Protein AF-A0A936HCK5-F1 (afdb_monomer_lite)

Sequence (114 aa):
MNIPQVIEHQLRKMAAGAEIYFKRVAVNPSQITAWNLPTRPTKKTDSRAKTFKGESVEVDAIPPKTLRALAHNSIVRHIDPAIYQRTLDIEKLEREALVKVAGWFHPDEEEATA

Structure (mmCIF, N/CA/C/O backbone):
data_AF-A0A936HCK5-F1
#
_entry.id   AF-A0A936HCK5-F1
#
loop_
_atom_site.group_PDB
_atom_site.id
_atom_site.type_symbol
_atom_site.label_atom_id
_atom_site.label_alt_id
_atom_site.label_comp_id
_atom_site.label_asym_id
_atom_site.label_entity_id
_atom_site.label_seq_id
_atom_site.pdbx_PDB_ins_code
_atom_site.Cartn_x
_atom_site.Cartn_y
_atom_site.Cartn_z
_atom_site.occupancy
_atom_site.B_iso_or_equiv
_atom_site.auth_seq_id
_atom_site.auth_comp_id
_atom_site.auth_asym_id
_atom_site.auth_atom_id
_atom_site.pdbx_PDB_model_num
ATOM 1 N N . MET A 1 1 ? -15.893 13.751 10.075 1.00 62.81 1 MET A N 1
ATOM 2 C CA . MET A 1 1 ? -15.437 12.714 9.121 1.00 62.81 1 MET A CA 1
ATOM 3 C C . MET A 1 1 ? -13.941 12.476 9.280 1.00 62.81 1 MET A C 1
ATOM 5 O O . MET A 1 1 ? -13.233 13.359 9.763 1.00 62.81 1 MET A O 1
ATOM 9 N N . ASN A 1 2 ? -13.462 11.275 8.967 1.00 82.31 2 ASN A N 1
ATOM 10 C CA . ASN A 1 2 ? -12.034 10.972 8.807 1.00 82.31 2 ASN A CA 1
ATOM 11 C C . ASN A 1 2 ? -11.655 10.955 7.312 1.00 82.31 2 ASN A C 1
ATOM 13 O O . ASN A 1 2 ? -12.538 11.016 6.459 1.00 82.31 2 ASN A O 1
ATOM 17 N N . ILE A 1 3 ? -10.356 10.896 6.999 1.00 86.00 3 ILE A N 1
ATOM 18 C CA . ILE A 1 3 ? -9.861 10.929 5.610 1.00 86.00 3 ILE A CA 1
ATOM 19 C C . ILE A 1 3 ? -10.532 9.850 4.729 1.00 86.00 3 ILE A C 1
ATOM 21 O O . ILE A 1 3 ? -11.057 10.220 3.680 1.00 86.00 3 ILE A O 1
ATOM 25 N N . PRO A 1 4 ? -10.627 8.564 5.144 1.00 87.94 4 PRO A N 1
ATOM 26 C CA . PRO A 1 4 ? -11.316 7.542 4.350 1.00 87.94 4 PRO A CA 1
ATOM 27 C C . PRO A 1 4 ? -12.771 7.886 4.008 1.00 87.94 4 PRO A C 1
ATOM 29 O O . PRO A 1 4 ? -13.170 7.746 2.859 1.00 87.94 4 PRO A O 1
ATOM 32 N N . GLN A 1 5 ? -13.546 8.385 4.978 1.00 88.88 5 GLN A N 1
ATOM 33 C CA . GLN A 1 5 ? -14.949 8.761 4.766 1.00 88.88 5 GLN A CA 1
ATOM 34 C C . GLN A 1 5 ? -15.100 9.929 3.786 1.00 88.88 5 GLN A C 1
ATOM 36 O O . GLN A 1 5 ? -16.040 9.943 2.996 1.00 88.88 5 GLN A O 1
ATOM 41 N N . VAL A 1 6 ? -14.190 10.910 3.837 1.00 93.25 6 VAL A N 1
ATOM 42 C CA . VAL A 1 6 ? -14.202 12.047 2.903 1.00 93.25 6 VAL A CA 1
ATOM 43 C C . VAL A 1 6 ? -13.910 11.568 1.485 1.00 93.25 6 VAL A C 1
ATOM 45 O O . VAL A 1 6 ? -14.658 11.912 0.572 1.00 93.25 6 VAL A O 1
ATOM 48 N N . ILE A 1 7 ? -12.875 10.740 1.311 1.00 92.69 7 ILE A N 1
ATOM 49 C CA . ILE A 1 7 ? -12.515 10.187 0.001 1.00 92.69 7 ILE A CA 1
ATOM 50 C C . ILE A 1 7 ? -13.653 9.330 -0.553 1.00 92.69 7 ILE A C 1
ATOM 52 O O . ILE A 1 7 ? -14.026 9.488 -1.712 1.00 92.69 7 ILE A O 1
ATOM 56 N N . GLU A 1 8 ? -14.250 8.467 0.271 1.00 93.31 8 GLU A N 1
ATOM 57 C CA . GLU A 1 8 ? -15.380 7.645 -0.154 1.00 93.31 8 GLU A CA 1
ATOM 58 C C . GLU A 1 8 ? -16.572 8.493 -0.604 1.00 93.31 8 GLU A C 1
ATOM 60 O O . GLU A 1 8 ? -17.106 8.280 -1.693 1.00 93.31 8 GLU A O 1
ATOM 65 N N . HIS A 1 9 ? -16.958 9.490 0.192 1.00 93.00 9 HIS A N 1
ATOM 66 C CA . HIS A 1 9 ? -18.054 10.387 -0.157 1.00 93.00 9 HIS A CA 1
ATOM 67 C C . HIS A 1 9 ? -17.790 11.139 -1.472 1.00 93.00 9 HIS A C 1
ATOM 69 O O . HIS A 1 9 ? -18.669 11.212 -2.332 1.00 93.00 9 HIS A O 1
ATOM 75 N N . GLN A 1 10 ? -16.580 11.676 -1.649 1.00 94.62 10 GLN A N 1
ATOM 76 C CA . GLN A 1 10 ? -16.204 12.420 -2.851 1.00 94.62 10 GLN A CA 1
ATOM 77 C C . GLN A 1 10 ? -16.188 11.531 -4.097 1.00 94.62 10 GLN A C 1
ATOM 79 O O . GLN A 1 10 ? -16.781 11.904 -5.107 1.00 94.62 10 GLN A O 1
ATOM 84 N N . LEU A 1 11 ? -15.582 10.343 -4.026 1.00 94.38 11 LEU A N 1
ATOM 85 C CA . LEU A 1 11 ? -15.515 9.422 -5.163 1.00 94.38 11 LEU A CA 1
ATOM 86 C C . LEU A 1 11 ? -16.901 8.938 -5.588 1.00 94.38 11 LEU A C 1
ATOM 88 O O . LEU A 1 11 ? -17.209 8.948 -6.778 1.00 94.38 11 LEU A O 1
ATOM 92 N N . ARG A 1 12 ? -17.773 8.598 -4.630 1.00 94.12 12 ARG A N 1
ATOM 93 C CA . ARG A 1 12 ? -19.162 8.216 -4.933 1.00 94.12 12 ARG A CA 1
ATOM 94 C C . ARG A 1 12 ? -19.950 9.353 -5.579 1.00 94.12 12 ARG A C 1
ATOM 96 O O . ARG A 1 12 ? -20.776 9.099 -6.447 1.00 94.12 12 ARG A O 1
ATOM 103 N N . LYS A 1 13 ? -19.690 10.604 -5.184 1.00 94.50 13 LYS A N 1
ATOM 104 C CA . LYS A 1 13 ? -20.321 11.780 -5.796 1.00 94.50 13 LYS A CA 1
ATOM 105 C C . LYS A 1 13 ? -19.816 12.031 -7.220 1.00 94.50 13 LYS A C 1
ATOM 107 O O . LYS A 1 13 ? -20.610 12.366 -8.090 1.00 94.50 13 LYS A O 1
ATOM 112 N N . MET A 1 14 ? -18.509 11.904 -7.450 1.00 95.62 14 MET A N 1
ATOM 113 C CA . MET A 1 14 ? -17.883 12.199 -8.746 1.00 95.62 14 MET A CA 1
ATOM 114 C C . MET A 1 14 ? -18.114 11.103 -9.791 1.00 95.62 14 MET A C 1
ATOM 116 O O . MET A 1 14 ? -18.203 11.406 -10.975 1.00 95.62 14 MET A O 1
ATOM 120 N N . ALA A 1 15 ? -18.223 9.846 -9.363 1.00 93.69 15 ALA A N 1
ATOM 121 C CA . ALA A 1 15 ? -18.375 8.688 -10.237 1.00 93.69 15 ALA A CA 1
ATOM 122 C C . ALA A 1 15 ? -19.615 7.870 -9.845 1.00 93.69 15 ALA A C 1
ATOM 124 O O . ALA A 1 15 ? -19.529 6.678 -9.561 1.00 93.69 15 ALA A O 1
ATOM 125 N N . ALA A 1 16 ? -20.784 8.520 -9.828 1.00 87.62 16 ALA A N 1
ATOM 126 C CA . ALA A 1 16 ? -22.041 7.929 -9.355 1.00 87.62 16 ALA A CA 1
ATOM 127 C C . ALA A 1 16 ? -22.483 6.665 -10.121 1.00 87.62 16 ALA A C 1
ATOM 129 O O . ALA A 1 16 ? -23.217 5.849 -9.574 1.00 87.62 16 ALA A O 1
ATOM 130 N N . GLY A 1 17 ? -22.041 6.499 -11.373 1.00 93.19 17 GLY A N 1
ATOM 131 C CA . GLY A 1 17 ? -22.319 5.313 -12.190 1.00 93.19 17 GLY A CA 1
ATOM 132 C C . GLY A 1 17 ? -21.269 4.203 -12.095 1.00 93.19 17 GLY A C 1
ATOM 133 O O . GLY A 1 17 ? -21.448 3.161 -12.716 1.00 93.19 17 GLY A O 1
ATOM 134 N N . ALA A 1 18 ? -20.168 4.414 -11.368 1.00 94.50 18 ALA A N 1
ATOM 135 C CA . ALA A 1 18 ? -19.114 3.419 -11.225 1.00 94.50 18 ALA A CA 1
ATOM 136 C C . ALA A 1 18 ? -19.351 2.536 -9.995 1.00 94.50 18 ALA A C 1
ATOM 138 O O . ALA A 1 18 ? -19.727 3.010 -8.921 1.00 94.50 18 ALA A O 1
ATOM 139 N N . GLU A 1 19 ? -19.060 1.247 -10.131 1.00 93.88 19 GLU A N 1
ATOM 140 C CA . GLU A 1 19 ? -19.013 0.333 -8.998 1.00 93.88 19 GLU A CA 1
ATOM 141 C C . GLU A 1 19 ? -17.680 0.508 -8.251 1.00 93.88 19 GLU A C 1
ATOM 143 O O . GLU A 1 19 ? -16.608 0.229 -8.788 1.00 93.88 19 GLU A O 1
ATOM 148 N N . ILE A 1 20 ? -17.733 1.020 -7.016 1.00 92.88 20 ILE A N 1
ATOM 149 C CA . ILE A 1 20 ? -16.539 1.380 -6.236 1.00 92.88 20 ILE A CA 1
ATOM 150 C C . ILE A 1 20 ? -16.477 0.578 -4.938 1.00 92.88 20 ILE A C 1
ATOM 152 O O . ILE A 1 20 ? -17.381 0.641 -4.097 1.00 92.88 20 ILE A O 1
ATOM 156 N N . TYR A 1 21 ? -15.343 -0.093 -4.749 1.00 92.50 21 TYR A N 1
ATOM 157 C CA . TYR A 1 21 ? -15.026 -0.900 -3.578 1.00 92.50 21 TYR A CA 1
ATOM 158 C C . TYR A 1 21 ? -13.925 -0.247 -2.737 1.00 92.50 21 TYR A C 1
ATOM 160 O O . TYR A 1 21 ? -12.845 0.063 -3.238 1.00 92.50 21 TYR A O 1
ATOM 168 N N . PHE A 1 22 ? -14.170 -0.092 -1.435 1.00 92.94 22 PHE A N 1
ATOM 169 C CA . PHE A 1 22 ? -13.185 0.426 -0.484 1.00 92.94 22 PHE A CA 1
ATOM 170 C C . PHE A 1 22 ? -12.626 -0.708 0.368 1.00 92.94 22 PHE A C 1
ATOM 172 O O . PHE A 1 22 ? -13.372 -1.448 1.009 1.00 92.94 22 PHE A O 1
ATOM 179 N N . LYS A 1 23 ? -11.297 -0.833 0.408 1.00 92.38 23 LYS A N 1
ATOM 180 C CA . LYS A 1 23 ? -10.605 -1.855 1.197 1.00 92.38 23 LYS A CA 1
ATOM 181 C C . LYS A 1 23 ? -9.486 -1.240 2.025 1.00 92.38 23 LYS A C 1
ATOM 183 O O . LYS A 1 23 ? -8.593 -0.584 1.497 1.00 92.38 23 LYS A O 1
ATOM 188 N N . ARG A 1 24 ? -9.483 -1.525 3.329 1.00 93.06 24 ARG A N 1
ATOM 189 C CA . ARG A 1 24 ? -8.349 -1.216 4.207 1.00 93.06 24 ARG A CA 1
ATOM 190 C C . ARG A 1 24 ? -7.270 -2.288 4.043 1.00 93.06 24 ARG A C 1
ATOM 192 O O . ARG A 1 24 ? -7.503 -3.449 4.364 1.00 93.06 24 ARG A O 1
ATOM 199 N N . VAL A 1 25 ? -6.099 -1.895 3.547 1.00 95.25 25 VAL A N 1
ATOM 200 C CA . VAL A 1 25 ? -4.995 -2.823 3.215 1.00 95.25 25 VAL A CA 1
ATOM 201 C C . VAL A 1 25 ? -3.845 -2.817 4.230 1.00 95.25 25 VAL A C 1
ATOM 203 O O . VAL A 1 25 ? -3.031 -3.739 4.244 1.00 95.25 25 VAL A O 1
ATOM 206 N N . ALA A 1 26 ? -3.792 -1.811 5.103 1.00 95.44 26 ALA A N 1
ATOM 207 C CA . ALA A 1 26 ? -2.735 -1.626 6.091 1.00 95.44 26 ALA A CA 1
ATOM 208 C C . ALA A 1 26 ? -3.303 -1.300 7.480 1.00 95.44 26 ALA A C 1
ATOM 210 O O . ALA A 1 26 ? -4.447 -0.844 7.618 1.00 95.44 26 ALA A O 1
ATOM 211 N N . VAL A 1 27 ? -2.471 -1.512 8.501 1.00 94.25 27 VAL A N 1
ATOM 212 C CA . VAL A 1 27 ? -2.791 -1.291 9.916 1.00 94.25 27 VAL A CA 1
ATOM 213 C C . VAL A 1 27 ? -4.082 -2.028 10.292 1.00 94.25 27 VAL A C 1
ATOM 215 O O . VAL A 1 27 ? -5.063 -1.420 10.732 1.00 94.25 27 VAL A O 1
ATOM 218 N N . ASN A 1 28 ? -4.117 -3.332 10.011 1.00 93.75 28 ASN A N 1
ATOM 219 C CA . ASN A 1 28 ?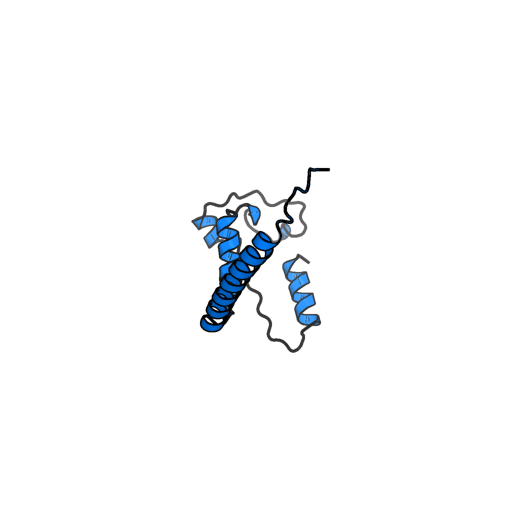 -5.191 -4.230 10.437 1.00 93.75 28 ASN A CA 1
ATOM 220 C C . ASN A 1 28 ? -4.755 -5.070 11.658 1.00 93.75 28 ASN A C 1
ATOM 222 O O . ASN A 1 28 ? -3.553 -5.216 11.886 1.00 93.75 28 ASN A O 1
ATOM 226 N N . PRO A 1 29 ? -5.693 -5.636 12.442 1.00 93.06 29 PRO A N 1
ATOM 227 C CA . PRO A 1 29 ? -5.348 -6.360 13.668 1.00 93.06 29 PRO A CA 1
ATOM 228 C C . PRO A 1 29 ? -4.339 -7.495 13.454 1.00 93.06 29 PRO A C 1
ATOM 230 O O . PRO A 1 29 ? -3.373 -7.602 14.201 1.00 93.06 29 PRO A O 1
ATOM 233 N N . SER A 1 30 ? -4.497 -8.280 12.383 1.00 94.69 30 SER A N 1
ATOM 234 C CA . SER A 1 30 ? -3.558 -9.357 12.052 1.00 94.69 30 SER A CA 1
ATOM 235 C C . SER A 1 30 ? -2.140 -8.856 11.770 1.00 94.69 30 SER A C 1
ATOM 237 O O . SER A 1 30 ? -1.186 -9.494 12.192 1.00 94.69 30 SER A O 1
ATOM 239 N N . GLN A 1 31 ? -1.984 -7.714 11.096 1.00 96.06 31 GLN A N 1
ATOM 240 C CA . GLN A 1 31 ? -0.682 -7.100 10.820 1.00 96.06 31 GLN A CA 1
ATOM 241 C C . GLN A 1 31 ? -0.043 -6.554 12.094 1.00 96.06 31 GLN A C 1
ATOM 243 O O . GLN A 1 31 ? 1.154 -6.734 12.291 1.00 96.06 31 GLN A O 1
ATOM 248 N N . ILE A 1 32 ? -0.840 -5.917 12.962 1.00 95.12 32 ILE A N 1
ATOM 249 C CA . ILE A 1 32 ? -0.367 -5.379 14.244 1.00 95.12 32 ILE A CA 1
ATOM 250 C C . ILE A 1 32 ? 0.248 -6.502 15.079 1.00 95.12 32 ILE A C 1
ATOM 252 O O . ILE A 1 32 ? 1.379 -6.367 15.536 1.00 95.12 32 ILE A O 1
ATOM 256 N N . THR A 1 33 ? -0.454 -7.630 15.206 1.00 94.50 33 THR A N 1
ATOM 257 C CA . THR A 1 33 ? 0.046 -8.797 15.939 1.00 94.50 33 THR A CA 1
ATOM 258 C C . THR A 1 33 ? 1.211 -9.476 15.219 1.00 94.50 33 THR A C 1
ATOM 260 O O . THR A 1 33 ? 2.241 -9.723 15.836 1.00 94.50 33 THR A O 1
ATOM 263 N N . ALA A 1 34 ? 1.090 -9.759 13.917 1.00 96.00 34 ALA A N 1
ATOM 264 C CA . ALA A 1 34 ? 2.100 -10.520 13.175 1.00 96.00 34 ALA A CA 1
ATOM 265 C C . ALA A 1 34 ? 3.441 -9.787 13.041 1.00 96.00 34 ALA A C 1
ATOM 267 O O . ALA A 1 34 ? 4.484 -10.429 12.955 1.00 96.00 34 ALA A O 1
ATOM 268 N N . TRP A 1 35 ? 3.422 -8.454 13.000 1.00 96.31 35 TRP A N 1
ATOM 269 C CA . TRP A 1 35 ? 4.629 -7.633 12.872 1.00 96.31 35 TRP A CA 1
ATOM 270 C C . TRP A 1 35 ? 5.039 -6.962 14.181 1.00 96.31 35 TRP A C 1
ATOM 272 O O . TRP A 1 35 ? 5.982 -6.175 14.168 1.00 96.31 35 TRP A O 1
ATOM 282 N N . ASN A 1 36 ? 4.348 -7.266 15.286 1.00 95.50 36 ASN A N 1
ATOM 283 C CA . ASN A 1 36 ? 4.570 -6.660 16.598 1.00 95.50 36 ASN A CA 1
ATOM 284 C C . ASN A 1 36 ? 4.694 -5.125 16.515 1.00 95.50 36 ASN A C 1
ATOM 286 O O . ASN A 1 36 ? 5.675 -4.535 16.973 1.00 95.50 36 ASN A O 1
ATOM 290 N N . LEU A 1 37 ? 3.731 -4.490 15.837 1.00 96.31 37 LEU A N 1
ATOM 291 C CA . LEU A 1 37 ? 3.794 -3.055 15.563 1.00 96.31 37 LEU A CA 1
ATOM 292 C C . LEU A 1 37 ? 3.654 -2.253 16.864 1.00 96.31 37 LEU A C 1
ATOM 294 O O . LEU A 1 37 ? 2.784 -2.582 17.674 1.00 96.31 37 LEU A O 1
ATOM 298 N N . PRO A 1 38 ? 4.441 -1.177 17.054 1.00 94.69 38 PRO A N 1
ATOM 299 C CA . PRO A 1 38 ? 4.324 -0.331 18.231 1.00 94.69 38 PRO A CA 1
ATOM 300 C C . PRO A 1 38 ? 2.925 0.282 18.327 1.00 94.69 38 PRO A C 1
ATOM 302 O O . PRO A 1 38 ? 2.416 0.901 17.387 1.00 94.69 38 PRO A O 1
ATOM 305 N N . THR A 1 39 ? 2.316 0.112 19.494 1.00 93.69 39 THR A N 1
ATOM 306 C CA . THR A 1 39 ? 1.028 0.691 19.856 1.00 93.69 39 THR A CA 1
ATOM 307 C C . THR A 1 39 ? 1.228 1.886 20.779 1.00 93.69 39 THR A C 1
ATOM 309 O O . THR A 1 39 ? 2.266 2.053 21.421 1.00 93.69 39 THR A O 1
ATOM 312 N N . ARG A 1 40 ? 0.217 2.751 20.847 1.00 91.19 40 ARG A N 1
ATOM 313 C CA . ARG A 1 40 ? 0.160 3.818 21.845 1.00 91.19 40 ARG A CA 1
ATOM 314 C C . ARG A 1 40 ? -1.249 3.996 22.404 1.00 91.19 40 ARG A C 1
ATOM 316 O O . ARG A 1 40 ? -2.228 3.778 21.678 1.00 91.19 40 ARG A O 1
ATOM 323 N N . PRO A 1 41 ? -1.382 4.523 23.631 1.00 90.00 41 PRO A N 1
ATOM 324 C CA . PRO A 1 41 ? -2.675 4.914 24.161 1.00 90.00 41 PRO A CA 1
ATOM 325 C C . PRO A 1 41 ? -3.399 5.875 23.217 1.00 90.00 41 PRO A C 1
ATOM 327 O O . PRO A 1 41 ? -2.835 6.851 22.712 1.00 90.00 41 PRO A O 1
ATOM 330 N N . THR A 1 42 ? -4.679 5.607 22.982 1.00 88.19 42 THR A N 1
ATOM 331 C CA . THR A 1 42 ? -5.506 6.465 22.135 1.00 88.19 42 THR A CA 1
ATOM 332 C C . THR A 1 42 ? -5.719 7.819 22.808 1.00 88.19 42 THR A C 1
ATOM 334 O O . THR A 1 42 ? -6.089 7.905 23.982 1.00 88.19 42 THR A O 1
ATOM 337 N N . LYS A 1 43 ? -5.501 8.903 22.056 1.00 85.38 43 LYS A N 1
ATOM 338 C CA . LYS A 1 43 ? -5.657 10.271 22.559 1.00 85.38 43 LYS A CA 1
ATOM 339 C C . LYS A 1 43 ? -7.113 10.524 22.958 1.00 85.38 43 LYS A C 1
ATOM 341 O O . LYS A 1 43 ? -7.983 10.642 22.101 1.00 85.38 43 LYS A O 1
ATOM 346 N N . LYS A 1 44 ? -7.371 10.677 24.260 1.00 83.69 44 LYS A N 1
ATOM 347 C CA . LYS A 1 44 ? -8.730 10.853 24.811 1.00 83.69 44 LYS A CA 1
ATOM 348 C C . LYS A 1 44 ? -9.441 12.123 24.333 1.00 83.69 44 LYS A C 1
ATOM 350 O O . LYS A 1 44 ? -10.665 12.170 24.346 1.00 83.69 44 LYS A O 1
ATOM 355 N N . THR A 1 45 ? -8.688 13.144 23.920 1.00 85.62 45 THR A N 1
ATOM 356 C CA . THR A 1 45 ? -9.253 14.397 23.398 1.00 85.62 45 THR A CA 1
ATOM 357 C C . THR A 1 45 ? -9.645 14.319 21.923 1.00 85.62 45 THR A C 1
ATOM 359 O O . THR A 1 45 ? -10.285 15.244 21.429 1.00 85.62 45 THR A O 1
ATOM 362 N N . ASP A 1 46 ? -9.312 13.237 21.206 1.00 82.75 46 ASP A N 1
ATOM 363 C CA . ASP A 1 46 ? -9.839 13.044 19.857 1.00 82.75 46 ASP A CA 1
ATOM 364 C C . ASP A 1 46 ? -11.330 12.696 19.940 1.00 82.75 46 ASP A C 1
ATOM 366 O O . ASP A 1 46 ? -11.728 11.724 20.580 1.00 82.75 46 ASP A O 1
ATOM 370 N N . SER A 1 47 ? -12.165 13.474 19.251 1.00 81.75 47 SER A N 1
ATOM 371 C CA . SER A 1 47 ? -13.609 13.227 19.131 1.00 81.75 47 SER A CA 1
ATOM 372 C C . SER A 1 47 ? -13.967 11.788 18.720 1.00 81.75 47 SER A C 1
ATOM 374 O O . SER A 1 47 ? -15.031 11.292 19.088 1.00 81.75 47 SER A O 1
ATOM 376 N N . ARG A 1 48 ? -13.069 11.104 17.999 1.00 79.19 48 ARG A N 1
ATOM 377 C CA . ARG A 1 48 ? -13.218 9.728 17.505 1.00 79.19 48 ARG A CA 1
ATOM 378 C C . ARG A 1 48 ? -12.863 8.671 18.553 1.00 79.19 48 ARG A C 1
ATOM 380 O O . ARG A 1 48 ? -13.232 7.515 18.385 1.00 79.19 48 ARG A O 1
ATOM 387 N N . ALA A 1 49 ? -12.188 9.047 19.640 1.00 84.38 49 ALA A N 1
ATOM 388 C CA . ALA A 1 49 ? -11.774 8.116 20.688 1.00 84.38 49 ALA A CA 1
ATOM 389 C C . ALA A 1 49 ? -12.960 7.553 21.487 1.00 84.38 49 ALA A C 1
ATOM 391 O O . ALA A 1 49 ? -12.854 6.468 22.045 1.00 84.38 49 ALA A O 1
ATOM 392 N N . LYS A 1 50 ? -14.105 8.253 21.512 1.00 82.56 50 LYS A N 1
ATOM 393 C CA . LYS A 1 50 ? -15.289 7.863 22.300 1.00 82.56 50 LYS A CA 1
ATOM 394 C C . LYS A 1 50 ? -15.819 6.465 21.968 1.00 82.56 50 LYS A C 1
ATOM 396 O O . LYS A 1 50 ? -16.318 5.785 22.856 1.00 82.56 50 LYS A O 1
ATOM 401 N N . THR A 1 51 ? -15.731 6.047 20.707 1.00 82.62 51 THR A N 1
ATOM 402 C CA . THR A 1 51 ? -16.213 4.736 20.238 1.00 82.62 51 THR A 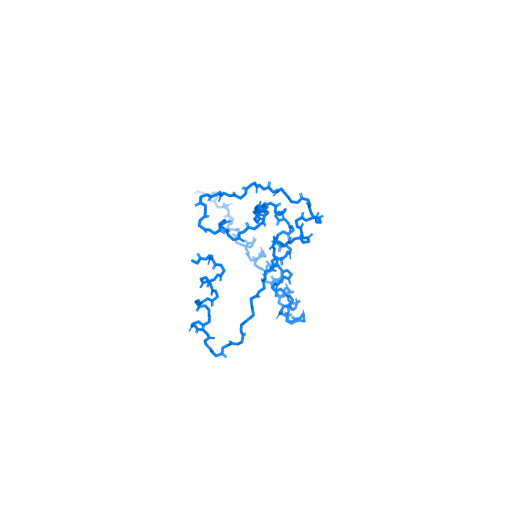CA 1
ATOM 403 C C . THR A 1 51 ? -15.079 3.770 19.901 1.00 82.62 51 THR A C 1
ATOM 405 O O . THR A 1 51 ? -15.335 2.606 19.596 1.00 82.62 51 THR A O 1
ATOM 408 N N . PHE A 1 52 ? -13.827 4.227 19.962 1.00 83.62 52 PHE A N 1
ATOM 409 C CA . PHE A 1 52 ? -12.659 3.411 19.669 1.00 83.62 52 PHE A CA 1
ATOM 410 C C . PHE A 1 52 ? -12.252 2.599 20.901 1.00 83.62 52 PHE A C 1
ATOM 412 O O . PHE A 1 52 ? -12.107 3.141 21.995 1.00 83.62 52 PHE A O 1
ATOM 419 N N . LYS A 1 53 ? -12.044 1.294 20.720 1.00 82.50 53 LYS A N 1
ATOM 420 C CA . LYS A 1 53 ? -11.550 0.396 21.767 1.00 82.50 53 LYS A CA 1
ATOM 421 C C . LYS A 1 53 ? -10.143 -0.069 21.409 1.00 82.50 53 LYS A C 1
ATOM 423 O O . LYS A 1 53 ? -9.926 -0.544 20.299 1.00 82.50 53 LYS A O 1
ATOM 428 N N . GLY A 1 54 ? -9.229 0.029 22.370 1.00 85.56 54 GLY A N 1
ATOM 429 C CA . GLY A 1 54 ? -7.845 -0.412 22.231 1.00 85.56 54 GLY A CA 1
ATOM 430 C C . GLY A 1 54 ? -6.854 0.725 21.998 1.00 85.56 54 GLY A C 1
ATOM 431 O O . GLY A 1 54 ? -7.135 1.908 22.227 1.00 85.56 54 GLY A O 1
ATOM 432 N N . GLU A 1 55 ? -5.664 0.329 21.572 1.00 90.06 55 GLU A N 1
ATOM 433 C CA . GLU A 1 55 ? -4.548 1.227 21.314 1.00 90.06 55 GLU A CA 1
ATOM 434 C C . GLU A 1 55 ? -4.494 1.652 19.848 1.00 90.06 55 GLU A C 1
ATOM 436 O O . GLU A 1 55 ? -4.970 0.962 18.945 1.00 90.06 55 GLU A O 1
ATOM 441 N N . SER A 1 56 ? -3.930 2.831 19.618 1.00 92.12 56 SER A N 1
ATOM 442 C CA . SER A 1 56 ? -3.723 3.366 18.281 1.00 92.12 56 SER A CA 1
ATOM 443 C C . SER A 1 56 ? -2.394 2.862 17.724 1.00 92.12 56 SER A C 1
ATOM 445 O O . SER A 1 56 ? -1.392 2.849 18.434 1.00 92.12 56 SER A O 1
A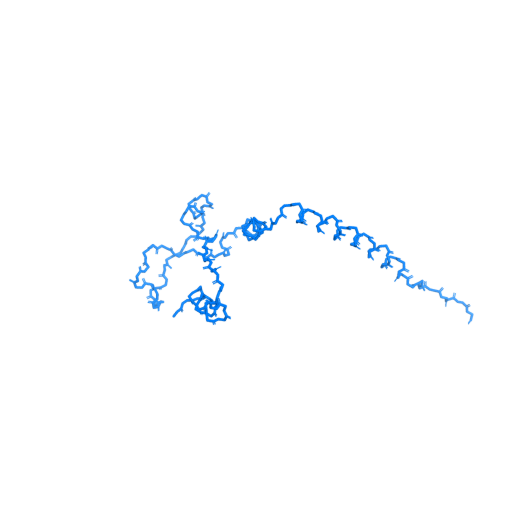TOM 447 N N . VAL A 1 57 ? -2.383 2.508 16.441 1.00 94.31 57 VAL A N 1
ATOM 448 C CA . VAL A 1 57 ? -1.171 2.190 15.673 1.00 94.31 57 VAL A CA 1
ATOM 449 C C . VAL A 1 57 ? -1.135 3.109 14.466 1.00 94.31 57 VAL A C 1
ATOM 451 O O . VAL A 1 57 ? -2.161 3.314 13.812 1.00 94.31 57 VAL A O 1
ATOM 454 N N . GLU A 1 58 ? 0.035 3.663 14.188 1.00 93.12 58 GLU A N 1
ATOM 455 C CA . GLU A 1 58 ? 0.250 4.518 13.027 1.00 93.12 58 GLU A CA 1
ATOM 456 C C . GLU A 1 58 ? 0.684 3.721 11.804 1.00 93.12 58 GLU A C 1
ATOM 458 O O . GLU A 1 58 ? 1.196 2.608 11.901 1.00 93.12 58 GLU A O 1
ATOM 463 N N . VAL A 1 59 ? 0.479 4.291 10.620 1.00 94.19 59 VAL A N 1
ATOM 464 C CA . VAL A 1 59 ? 0.910 3.651 9.369 1.00 94.19 59 VAL A CA 1
ATOM 465 C C . VAL A 1 59 ? 2.433 3.618 9.223 1.00 94.19 59 VAL A C 1
ATOM 467 O O . VAL A 1 59 ? 2.964 2.668 8.653 1.00 94.19 59 VAL A O 1
ATOM 470 N N . ASP A 1 60 ? 3.132 4.616 9.766 1.00 94.56 60 ASP A N 1
ATOM 471 C CA . ASP A 1 60 ? 4.597 4.711 9.767 1.00 94.56 60 ASP A CA 1
ATOM 472 C C . ASP A 1 60 ? 5.267 3.700 10.714 1.00 94.56 60 ASP A C 1
ATOM 474 O O . ASP A 1 60 ? 6.459 3.432 10.581 1.00 94.56 60 ASP A O 1
ATOM 478 N N . ALA A 1 61 ? 4.491 3.061 11.596 1.00 96.38 61 ALA A N 1
ATOM 479 C CA . ALA A 1 61 ? 4.932 1.914 12.380 1.00 96.38 61 ALA A CA 1
ATOM 480 C C . ALA A 1 61 ? 5.252 0.692 11.500 1.00 96.38 61 ALA A C 1
ATOM 482 O O . ALA A 1 61 ? 6.028 -0.176 11.900 1.00 96.38 61 ALA A O 1
ATOM 483 N N . ILE A 1 62 ? 4.657 0.596 10.302 1.00 97.25 62 ILE A N 1
ATOM 484 C CA . ILE A 1 62 ? 4.952 -0.476 9.347 1.00 97.25 62 ILE A CA 1
ATOM 485 C C . ILE A 1 62 ? 6.294 -0.169 8.665 1.00 97.25 62 ILE A C 1
ATOM 487 O O . ILE A 1 62 ? 6.442 0.912 8.089 1.00 97.25 62 ILE A O 1
ATOM 491 N N . PRO A 1 63 ? 7.246 -1.126 8.611 1.00 95.56 63 PRO A N 1
ATOM 492 C CA . PRO A 1 63 ? 8.514 -0.918 7.923 1.00 95.56 63 PRO A CA 1
ATOM 493 C C . PRO A 1 63 ? 8.316 -0.403 6.485 1.00 95.56 63 PRO A C 1
ATOM 495 O O . PRO A 1 63 ? 7.528 -0.992 5.735 1.00 95.56 63 PRO A O 1
ATOM 498 N N . PRO A 1 64 ? 9.055 0.630 6.031 1.00 96.38 64 PRO A N 1
ATOM 499 C CA . PRO A 1 64 ? 8.806 1.271 4.736 1.00 96.38 64 PRO A CA 1
ATOM 500 C C . PRO A 1 64 ? 8.850 0.327 3.531 1.00 96.38 64 PRO A C 1
ATOM 502 O O . PRO A 1 64 ? 8.147 0.538 2.543 1.00 96.38 64 PRO A O 1
ATOM 505 N N . LYS A 1 65 ? 9.685 -0.720 3.576 1.00 97.19 65 LYS A N 1
ATOM 506 C CA . LYS A 1 65 ? 9.737 -1.753 2.528 1.00 97.19 65 LYS A CA 1
ATOM 507 C C . LYS A 1 65 ? 8.440 -2.569 2.486 1.00 97.19 65 LYS A C 1
ATOM 509 O O . LYS A 1 65 ? 7.893 -2.787 1.410 1.00 97.19 65 LYS A O 1
ATOM 514 N N . THR A 1 66 ? 7.930 -2.965 3.650 1.00 96.50 66 THR A N 1
ATOM 515 C CA . THR A 1 66 ? 6.672 -3.710 3.793 1.00 96.50 66 THR A CA 1
ATOM 516 C C . THR A 1 66 ? 5.482 -2.862 3.365 1.00 96.50 66 THR A C 1
ATOM 518 O O . THR A 1 66 ? 4.644 -3.333 2.601 1.00 96.50 66 THR A O 1
ATOM 521 N N . LEU A 1 67 ? 5.428 -1.593 3.781 1.00 96.88 67 LEU A N 1
ATOM 522 C CA . LEU A 1 67 ? 4.350 -0.682 3.393 1.00 96.88 67 LEU A CA 1
ATOM 523 C C . LEU A 1 67 ? 4.308 -0.462 1.873 1.00 96.88 67 LEU A C 1
ATOM 525 O O . LEU A 1 67 ? 3.237 -0.536 1.270 1.00 96.88 67 LEU A O 1
ATOM 529 N N . ARG A 1 68 ? 5.475 -0.274 1.238 1.00 97.44 68 ARG A N 1
ATOM 530 C CA . ARG A 1 68 ? 5.587 -0.188 -0.228 1.00 97.44 68 ARG A CA 1
ATOM 531 C C . ARG A 1 68 ? 5.097 -1.458 -0.917 1.00 97.44 68 ARG A C 1
ATOM 533 O O . ARG A 1 68 ? 4.344 -1.358 -1.879 1.00 97.44 68 ARG A O 1
ATOM 540 N N . ALA A 1 69 ? 5.466 -2.632 -0.407 1.00 97.19 69 ALA A N 1
ATOM 541 C CA . ALA A 1 69 ? 4.997 -3.903 -0.954 1.00 97.19 69 ALA A CA 1
ATOM 542 C C . ALA A 1 69 ? 3.474 -4.075 -0.811 1.00 97.19 69 ALA A C 1
ATOM 544 O O . ALA A 1 69 ? 2.825 -4.529 -1.747 1.00 97.19 69 ALA A O 1
ATOM 545 N N . LEU A 1 70 ? 2.877 -3.672 0.319 1.00 96.88 70 LEU A N 1
ATOM 546 C CA . LEU A 1 70 ? 1.419 -3.699 0.497 1.00 96.88 70 LEU A CA 1
ATOM 547 C C . LEU A 1 70 ? 0.711 -2.820 -0.532 1.00 96.88 70 LEU A C 1
ATOM 549 O O . LEU A 1 70 ? -0.261 -3.268 -1.140 1.00 96.88 70 LEU A O 1
ATOM 553 N N . ALA A 1 71 ? 1.185 -1.586 -0.719 1.00 96.12 71 ALA A N 1
ATOM 554 C CA . ALA A 1 71 ? 0.610 -0.657 -1.684 1.00 96.12 71 ALA A CA 1
ATOM 555 C C . ALA A 1 71 ? 0.749 -1.195 -3.114 1.00 96.12 71 ALA A C 1
ATOM 557 O O . ALA A 1 71 ? -0.248 -1.310 -3.822 1.00 96.12 71 ALA A O 1
ATOM 558 N N . HIS A 1 72 ? 1.961 -1.605 -3.499 1.00 97.12 72 HIS A N 1
ATOM 559 C CA . HIS A 1 72 ? 2.254 -2.165 -4.819 1.00 97.12 72 HIS A CA 1
ATOM 560 C C . HIS A 1 72 ? 1.383 -3.390 -5.121 1.00 97.12 72 HIS A C 1
ATOM 562 O O . HIS A 1 72 ? 0.626 -3.370 -6.089 1.00 97.12 72 HIS A O 1
ATOM 568 N N . ASN A 1 73 ? 1.365 -4.392 -4.239 1.00 96.69 73 ASN A N 1
ATOM 569 C CA . ASN A 1 73 ? 0.564 -5.604 -4.429 1.00 96.69 73 ASN A CA 1
ATOM 570 C C . ASN A 1 73 ? -0.945 -5.320 -4.452 1.00 96.69 73 ASN A C 1
ATOM 572 O O . ASN A 1 73 ? -1.697 -6.008 -5.142 1.00 96.69 73 ASN A O 1
ATOM 576 N N . SER A 1 74 ? -1.407 -4.321 -3.691 1.00 96.44 74 SER A N 1
ATOM 577 C CA . SER A 1 74 ? -2.821 -3.927 -3.681 1.00 96.44 74 SER A CA 1
ATOM 578 C C . SER A 1 74 ? -3.250 -3.271 -4.986 1.00 96.44 74 SER A C 1
ATOM 580 O O . SER A 1 74 ? -4.417 -3.384 -5.331 1.00 96.44 74 SER A O 1
ATOM 582 N N . ILE A 1 75 ? -2.334 -2.621 -5.706 1.00 95.62 75 ILE A N 1
ATOM 583 C CA . ILE A 1 75 ? -2.599 -1.996 -7.005 1.00 95.62 75 ILE A CA 1
ATOM 584 C C . ILE A 1 75 ? -2.446 -3.029 -8.124 1.00 95.62 75 ILE A C 1
ATOM 586 O O . ILE A 1 75 ? -3.382 -3.259 -8.886 1.00 95.62 75 ILE A O 1
ATOM 590 N N . VAL A 1 76 ? -1.292 -3.699 -8.192 1.00 96.75 76 VAL A N 1
ATOM 591 C CA . VAL A 1 76 ? -0.925 -4.584 -9.312 1.00 96.75 76 VAL A CA 1
ATOM 592 C C . VAL A 1 76 ? -1.878 -5.764 -9.460 1.00 96.75 76 VAL A C 1
ATOM 594 O O . VAL A 1 76 ? -2.158 -6.177 -10.578 1.00 96.75 76 VAL A O 1
ATOM 597 N N . ARG A 1 77 ? -2.469 -6.261 -8.367 1.00 96.06 77 ARG A N 1
ATOM 598 C CA . ARG A 1 77 ? -3.466 -7.345 -8.425 1.00 96.06 77 ARG A CA 1
ATOM 599 C C . ARG A 1 77 ? -4.726 -7.026 -9.243 1.00 96.06 77 ARG A C 1
ATOM 601 O O . ARG A 1 77 ? -5.515 -7.934 -9.481 1.00 96.06 77 ARG A O 1
ATOM 608 N N . HIS A 1 78 ? -4.971 -5.754 -9.556 1.00 95.75 78 HIS A N 1
ATOM 609 C CA . HIS A 1 78 ? -6.109 -5.303 -10.359 1.00 95.75 78 HIS A CA 1
ATOM 610 C C . HIS A 1 78 ? -5.731 -5.044 -11.824 1.00 95.75 78 HIS A C 1
ATOM 612 O O . HIS A 1 78 ? -6.581 -4.621 -12.602 1.00 95.75 78 HIS A O 1
ATOM 618 N N . ILE A 1 79 ? -4.473 -5.282 -12.196 1.00 96.56 79 ILE A N 1
ATOM 619 C CA . ILE A 1 79 ? -3.958 -5.123 -13.553 1.00 96.56 79 ILE A CA 1
ATOM 620 C C . ILE A 1 79 ? -3.823 -6.517 -14.172 1.00 96.56 79 ILE A C 1
ATOM 622 O O . ILE A 1 79 ? -3.434 -7.467 -13.490 1.00 96.56 79 ILE A O 1
ATOM 626 N N . ASP A 1 80 ? -4.139 -6.645 -15.460 1.00 97.81 80 ASP A N 1
ATOM 627 C CA . ASP A 1 80 ? -3.867 -7.874 -16.207 1.00 97.81 80 ASP A CA 1
ATOM 628 C C . ASP A 1 80 ? -2.358 -8.206 -16.149 1.00 97.81 80 ASP A C 1
ATOM 630 O O . ASP A 1 80 ? -1.539 -7.352 -16.511 1.00 97.81 80 ASP A O 1
ATOM 634 N N . PRO A 1 81 ? -1.958 -9.413 -15.701 1.00 96.38 81 PRO A N 1
ATOM 635 C CA . PRO A 1 81 ? -0.547 -9.746 -15.514 1.00 96.38 81 PRO A CA 1
ATOM 636 C C . PRO A 1 81 ? 0.286 -9.699 -16.799 1.00 96.38 81 PRO A C 1
ATOM 638 O O . PRO A 1 81 ? 1.454 -9.314 -16.750 1.00 96.38 81 PRO A O 1
ATOM 641 N N . ALA A 1 82 ? -0.294 -10.071 -17.945 1.00 97.81 82 ALA A N 1
ATOM 642 C CA . ALA A 1 82 ? 0.411 -10.065 -19.222 1.00 97.81 82 ALA A CA 1
ATOM 643 C C . ALA A 1 82 ? 0.623 -8.631 -19.723 1.00 97.81 82 ALA A C 1
ATOM 645 O O . ALA A 1 82 ? 1.717 -8.295 -20.180 1.00 97.81 82 ALA A O 1
ATOM 646 N N . ILE A 1 83 ? -0.388 -7.767 -19.578 1.00 97.50 83 ILE A N 1
ATOM 647 C CA . ILE A 1 83 ? -0.263 -6.334 -19.879 1.00 97.50 83 ILE A CA 1
ATOM 648 C C . ILE A 1 83 ? 0.758 -5.686 -18.943 1.00 97.50 83 ILE A C 1
ATOM 650 O O . ILE A 1 83 ? 1.617 -4.938 -19.404 1.00 97.50 83 ILE A O 1
ATOM 654 N N . TYR A 1 84 ? 0.700 -5.988 -17.644 1.00 97.19 84 TYR A N 1
ATOM 655 C CA . TYR A 1 84 ? 1.629 -5.438 -16.660 1.00 97.19 84 TYR A CA 1
ATOM 656 C C . TYR A 1 84 ? 3.081 -5.784 -17.000 1.00 97.19 84 TYR A C 1
ATOM 658 O O . TYR A 1 84 ? 3.916 -4.885 -17.097 1.00 97.19 84 TYR A O 1
ATOM 666 N N . GLN A 1 85 ? 3.369 -7.067 -17.243 1.00 97.56 85 GLN A N 1
ATOM 667 C CA . GLN A 1 85 ? 4.721 -7.512 -17.568 1.00 97.56 85 GLN A CA 1
ATOM 668 C C . GLN A 1 85 ? 5.220 -6.895 -18.877 1.00 97.56 85 GLN A C 1
ATOM 670 O O . GLN A 1 85 ? 6.328 -6.368 -18.921 1.00 97.56 85 GLN A O 1
ATOM 675 N N . ARG A 1 86 ? 4.377 -6.875 -19.917 1.00 98.12 86 ARG A N 1
ATOM 676 C CA . ARG A 1 86 ? 4.729 -6.261 -21.201 1.00 98.12 86 ARG A CA 1
ATOM 677 C C . ARG A 1 86 ? 5.078 -4.780 -21.054 1.00 98.12 86 ARG A C 1
ATOM 679 O O . ARG A 1 86 ? 6.039 -4.327 -21.666 1.00 98.12 86 ARG A O 1
ATOM 686 N N . THR A 1 87 ? 4.321 -4.030 -20.253 1.00 97.81 87 THR A N 1
ATOM 687 C CA . THR A 1 87 ? 4.604 -2.611 -19.990 1.00 97.81 87 THR A CA 1
ATOM 688 C C . THR A 1 87 ? 5.945 -2.427 -19.283 1.00 97.81 87 THR A C 1
ATOM 690 O O . THR A 1 87 ? 6.711 -1.553 -19.676 1.00 97.81 87 THR A O 1
ATOM 693 N N . LEU A 1 88 ? 6.268 -3.267 -18.293 1.00 97.56 88 LEU A N 1
ATOM 694 C CA . LEU A 1 88 ? 7.564 -3.211 -17.604 1.00 97.56 88 LEU A CA 1
ATOM 695 C C . LEU A 1 88 ? 8.740 -3.511 -18.540 1.00 97.56 88 LEU A C 1
ATOM 697 O O . LEU A 1 88 ? 9.781 -2.861 -18.446 1.00 97.56 88 LEU A O 1
ATOM 701 N N . ASP A 1 89 ? 8.579 -4.479 -19.443 1.00 98.31 89 ASP A N 1
ATOM 702 C CA . ASP A 1 89 ? 9.615 -4.826 -20.417 1.00 98.31 89 ASP A CA 1
ATOM 703 C C . ASP A 1 89 ? 9.868 -3.664 -21.391 1.00 98.31 89 ASP A C 1
ATOM 705 O O . ASP A 1 89 ? 11.021 -3.332 -21.672 1.00 98.31 89 ASP A O 1
ATOM 709 N N . ILE A 1 90 ? 8.800 -2.999 -21.849 1.00 98.19 90 ILE A N 1
ATOM 710 C CA . ILE A 1 90 ? 8.889 -1.792 -22.685 1.00 98.19 90 ILE A CA 1
ATOM 711 C C . ILE A 1 90 ? 9.590 -0.663 -21.922 1.00 98.19 90 ILE A C 1
ATOM 713 O O . ILE A 1 90 ? 10.583 -0.132 -22.411 1.00 98.19 90 ILE A O 1
ATOM 717 N N . GLU A 1 91 ? 9.148 -0.352 -20.700 1.00 97.94 91 GLU A N 1
ATOM 718 C CA . GLU A 1 91 ? 9.731 0.714 -19.874 1.00 97.94 91 GLU A CA 1
ATOM 719 C C . GLU A 1 91 ? 11.230 0.481 -19.613 1.00 97.94 91 GLU A C 1
ATOM 721 O O . GLU A 1 91 ? 12.035 1.416 -19.591 1.00 97.94 91 GLU A O 1
ATOM 726 N N . LYS A 1 92 ? 11.639 -0.781 -19.427 1.00 98.12 92 LYS A N 1
ATOM 727 C CA . LYS A 1 92 ? 13.050 -1.148 -19.276 1.00 98.12 92 LYS A CA 1
ATOM 728 C C . LYS A 1 92 ? 13.852 -0.815 -20.536 1.00 98.12 92 LYS A C 1
ATOM 730 O O . LYS A 1 92 ? 14.899 -0.180 -20.420 1.00 98.12 92 LYS A O 1
ATOM 735 N N . LEU A 1 93 ? 13.366 -1.213 -21.712 1.00 97.75 93 LEU A N 1
ATOM 736 C CA . LEU A 1 93 ? 14.031 -0.935 -22.990 1.00 97.75 93 LEU A CA 1
ATOM 737 C C . LEU A 1 93 ? 14.101 0.569 -23.277 1.00 97.75 93 LEU A C 1
ATOM 739 O O . LEU A 1 93 ? 15.137 1.065 -23.716 1.00 97.75 93 LEU A O 1
ATOM 743 N N . GLU A 1 94 ? 13.030 1.305 -22.980 1.00 97.56 94 GLU A N 1
ATOM 744 C CA . GLU A 1 94 ? 12.989 2.765 -23.101 1.00 97.56 94 GLU A CA 1
ATOM 745 C C . GLU A 1 94 ? 14.023 3.424 -22.187 1.00 97.56 94 GLU A C 1
ATOM 747 O O . GLU A 1 94 ? 14.790 4.275 -22.635 1.00 97.56 94 GLU A O 1
ATOM 752 N N . ARG A 1 95 ? 14.116 2.993 -20.923 1.00 96.62 95 ARG A N 1
ATOM 753 C CA . ARG A 1 95 ? 15.128 3.493 -19.984 1.00 96.62 95 ARG A CA 1
ATOM 754 C C . ARG A 1 95 ? 16.546 3.220 -20.481 1.00 96.62 95 ARG A C 1
ATOM 756 O O . ARG A 1 95 ? 17.390 4.109 -20.416 1.00 96.62 95 ARG A O 1
ATOM 763 N N . GLU A 1 96 ? 16.815 2.021 -20.989 1.00 95.69 96 GLU A N 1
ATOM 764 C CA . GLU A 1 96 ? 18.120 1.672 -21.563 1.00 95.69 96 GLU A CA 1
ATOM 765 C C . GLU A 1 96 ? 18.455 2.528 -22.793 1.00 95.69 96 GLU A C 1
ATOM 767 O O . GLU A 1 96 ? 19.595 2.972 -22.941 1.00 95.69 96 GLU A O 1
ATOM 772 N N . ALA A 1 97 ? 17.475 2.798 -23.660 1.00 94.81 97 ALA A N 1
ATOM 773 C CA . ALA A 1 97 ? 17.647 3.688 -24.804 1.00 94.81 97 ALA A CA 1
ATOM 774 C C . ALA A 1 97 ? 17.924 5.134 -24.363 1.00 94.81 97 ALA A C 1
ATOM 776 O O . ALA A 1 97 ? 18.858 5.757 -24.867 1.00 94.81 97 ALA A O 1
ATOM 777 N N . LEU A 1 98 ? 17.176 5.646 -23.381 1.00 95.00 98 LEU A N 1
ATOM 778 C CA . LEU A 1 98 ? 17.360 6.993 -22.837 1.00 95.00 98 LEU A CA 1
ATOM 779 C C . LEU A 1 98 ? 18.735 7.174 -22.191 1.00 95.00 98 LEU A C 1
ATOM 781 O O . LEU A 1 98 ? 19.358 8.208 -22.398 1.00 95.00 98 LEU A O 1
ATOM 785 N N . VAL A 1 99 ? 19.240 6.176 -21.459 1.00 94.62 99 VAL A N 1
ATOM 786 C CA . VAL A 1 99 ? 20.594 6.226 -20.879 1.00 94.62 99 VAL A CA 1
ATOM 787 C C . VAL A 1 99 ? 21.662 6.297 -21.972 1.00 94.62 99 VAL A C 1
ATOM 789 O O . VAL A 1 99 ? 22.613 7.060 -21.831 1.00 94.62 99 VAL A O 1
ATOM 792 N N . LYS A 1 100 ? 21.505 5.558 -23.079 1.00 91.69 100 LYS A N 1
ATOM 793 C CA . LYS A 1 100 ? 22.442 5.625 -24.216 1.00 91.69 100 LYS A CA 1
ATOM 794 C C . LYS A 1 100 ? 22.430 6.998 -24.877 1.00 91.69 100 LYS A C 1
ATOM 796 O O . LYS A 1 100 ? 23.492 7.560 -25.110 1.00 91.69 100 LYS A O 1
ATOM 801 N N . VAL A 1 101 ? 21.242 7.548 -25.128 1.00 92.25 101 VAL A N 1
ATOM 802 C CA . VAL A 1 101 ? 21.098 8.895 -25.695 1.00 92.25 101 VAL A CA 1
ATOM 803 C C . VAL A 1 101 ? 21.679 9.944 -24.746 1.00 92.25 101 VAL A C 1
ATOM 805 O O . VAL A 1 101 ? 22.453 10.782 -25.183 1.00 92.25 101 VAL A O 1
ATOM 808 N N . ALA A 1 102 ? 21.382 9.880 -23.446 1.00 90.06 102 ALA A N 1
ATOM 809 C CA . ALA A 1 102 ? 21.932 10.807 -22.458 1.00 90.06 102 ALA A CA 1
ATOM 810 C C . ALA A 1 102 ? 23.462 10.702 -22.337 1.00 90.06 102 ALA A C 1
ATOM 812 O O . ALA A 1 102 ? 24.128 11.720 -22.203 1.00 90.06 102 ALA A O 1
ATOM 813 N N . GLY A 1 103 ? 24.024 9.494 -22.444 1.00 79.75 103 GLY A N 1
ATOM 814 C CA . GLY A 1 103 ? 25.472 9.282 -22.513 1.00 79.75 103 GLY A CA 1
ATOM 815 C C . GLY A 1 103 ? 26.114 9.814 -23.800 1.00 79.75 103 GLY A C 1
ATOM 816 O O . GLY A 1 103 ? 27.282 10.182 -23.780 1.00 79.75 103 GLY A O 1
ATOM 817 N N . TRP A 1 104 ? 25.365 9.906 -24.905 1.00 62.00 104 TRP A N 1
ATOM 818 C CA . TRP A 1 104 ? 25.793 10.628 -26.111 1.00 62.00 104 TRP A CA 1
ATOM 819 C C . TRP A 1 104 ? 25.712 12.151 -25.958 1.00 62.00 104 TRP A C 1
ATOM 821 O O . TRP A 1 104 ? 26.372 12.869 -26.697 1.00 62.00 104 TRP A O 1
ATOM 831 N N . PHE A 1 105 ? 24.940 12.649 -24.989 1.00 58.69 105 PHE A N 1
ATOM 832 C CA . PHE A 1 105 ? 24.858 14.066 -24.625 1.00 58.69 105 PHE A CA 1
ATOM 833 C C . PHE A 1 105 ? 25.926 14.478 -23.592 1.00 58.69 105 PHE A C 1
ATOM 835 O O . PHE A 1 105 ? 25.678 15.350 -22.760 1.00 58.69 105 PHE A O 1
ATOM 842 N N . HIS A 1 106 ? 27.129 13.903 -23.659 1.00 60.66 106 HIS A N 1
ATOM 843 C CA . HIS A 1 106 ? 28.326 14.592 -23.177 1.00 60.66 106 HIS A CA 1
ATOM 844 C C . HIS A 1 106 ? 28.789 15.542 -24.292 1.00 60.66 106 HIS A C 1
ATOM 846 O O . HIS A 1 106 ? 29.380 15.062 -25.257 1.00 60.66 106 HIS A O 1
ATOM 852 N N . PRO A 1 107 ? 28.500 16.859 -24.240 1.00 52.06 107 PRO A N 1
ATOM 853 C CA . PRO A 1 107 ? 29.254 17.794 -25.059 1.00 52.06 107 PRO A CA 1
ATOM 854 C C . PRO A 1 107 ? 30.699 17.705 -24.574 1.00 52.06 107 PRO A C 1
ATOM 856 O O . PRO A 1 107 ? 30.948 17.896 -23.384 1.00 52.06 107 PRO A O 1
ATOM 859 N N . ASP A 1 108 ? 31.620 17.346 -25.460 1.00 54.78 108 ASP A N 1
ATOM 860 C CA . ASP A 1 108 ? 33.042 17.391 -25.156 1.00 54.78 108 ASP A CA 1
ATOM 861 C C . ASP A 1 108 ? 33.382 18.789 -24.602 1.00 54.78 108 ASP A C 1
ATOM 863 O O . ASP A 1 108 ? 33.260 19.807 -25.290 1.00 54.78 108 ASP A O 1
ATOM 867 N N . GLU A 1 109 ? 33.761 18.846 -23.322 1.00 60.34 109 GLU A N 1
ATOM 868 C CA . GLU A 1 109 ? 34.621 19.912 -22.827 1.00 60.34 109 GLU A CA 1
ATOM 869 C C . GLU A 1 109 ? 35.973 19.721 -23.518 1.00 60.34 109 GLU A C 1
ATOM 871 O O . GLU A 1 109 ? 36.704 18.799 -23.176 1.00 60.34 109 GLU A O 1
ATOM 876 N N . GLU A 1 110 ? 36.241 20.544 -24.535 1.00 49.72 110 GLU A N 1
ATOM 877 C CA . GLU A 1 110 ? 37.522 21.196 -24.859 1.00 49.72 110 GLU A CA 1
ATOM 878 C C . GLU A 1 110 ? 37.667 21.425 -26.372 1.00 49.72 110 GLU A C 1
ATOM 880 O O . GLU A 1 110 ? 38.046 20.543 -27.133 1.00 49.72 110 GLU A O 1
ATOM 885 N N . GLU A 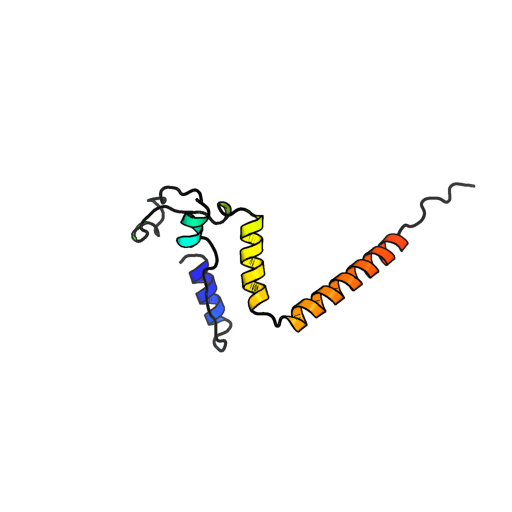1 111 ? 37.524 22.684 -26.786 1.00 43.53 111 GLU A N 1
ATOM 886 C CA . GLU A 1 111 ? 38.576 23.288 -27.604 1.00 43.53 111 GLU A CA 1
ATOM 887 C C . GLU A 1 111 ? 39.274 24.345 -26.740 1.00 43.53 111 GLU A C 1
ATOM 889 O O . GLU A 1 111 ? 38.923 25.52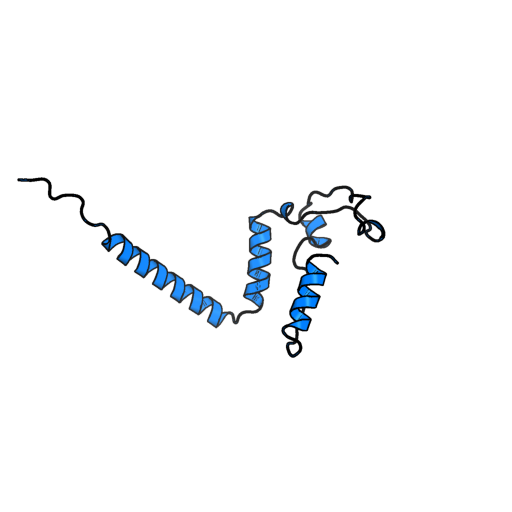3 -26.718 1.00 43.53 111 GLU A O 1
ATOM 894 N N . ALA A 1 112 ? 40.271 23.893 -25.979 1.00 59.81 112 ALA A N 1
ATOM 895 C CA . ALA A 1 112 ? 41.406 24.722 -25.620 1.00 59.81 112 ALA A CA 1
ATOM 896 C C . ALA A 1 112 ? 42.481 24.518 -26.696 1.00 59.81 112 ALA A C 1
ATOM 898 O O . ALA A 1 112 ? 43.195 23.524 -26.644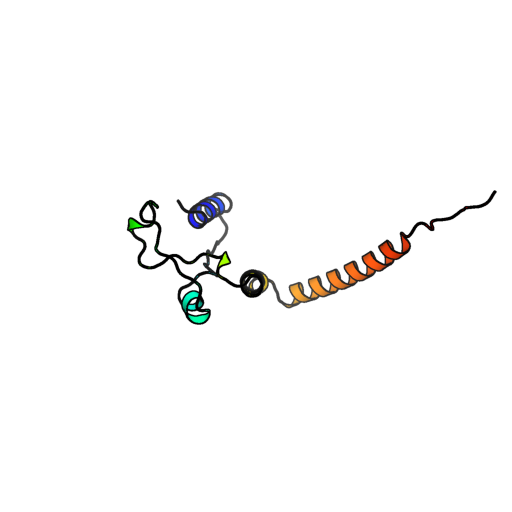 1.00 59.81 112 ALA A O 1
ATOM 899 N N . THR A 1 113 ? 42.580 25.419 -27.682 1.00 46.03 113 THR A N 1
ATOM 900 C CA . THR A 1 113 ? 43.843 25.997 -28.208 1.00 46.03 113 THR A CA 1
ATOM 901 C C . THR A 1 113 ? 43.607 26.839 -29.469 1.00 46.03 113 THR A C 1
ATOM 903 O O . THR A 1 113 ? 43.412 26.292 -30.549 1.00 46.03 113 THR A O 1
ATOM 906 N N . ALA A 1 114 ? 43.699 28.167 -29.331 1.00 41.12 114 ALA A N 1
ATOM 907 C CA . ALA A 1 114 ? 44.551 29.073 -30.124 1.00 41.12 114 ALA A CA 1
ATOM 908 C C . ALA A 1 114 ? 44.326 30.527 -29.681 1.00 41.12 114 ALA A C 1
ATOM 910 O O . ALA A 1 114 ? 43.163 30.985 -29.711 1.00 41.12 114 ALA A O 1
#

Secondary structure (DSSP, 8-state):
--HHHHHHHHHHHHTTTS-------SS-HHHHHHTTPPPB---TTSGGGGT--S-B--GGGS-HHHHHHHHHHHHHTTS-HHHHHHHHHHHHHHHHHHHHHHHHT---------

Radius of gyration: 23.9 Å; chains: 1; bounding box: 67×40×55 Å

pLDDT: mean 89.05, std 12.97, range [41.12, 98.31]

Foldseek 3Di:
DDPVVVVVVVCCVVCVPDDDDDDDQDDDPCCCVVVVFDWAQDDPPPPVVPPDDDTDGDRPSPPPVVSVVSVVCVPCVVPDPVVVVVVVVVVVVVVVVVVVVVVVPPPDPDPPDD